Protein AF-A0A3Q4EBR8-F1 (afdb_monomer_lite)

Organism: Mus musculus (NCBI:txid10090)

Sequence (120 aa):
MHEASKKLSECLQEVYEPEWPGRDEANKIAENNDLLWMDYHQKLVDQALLTMDTYLGQFPDIKSRIAKRGRKLVDYDSARHHYESLQTAKKKDEAKIAKAEEELIKAQKVFEEMNVDLQE

Secondary structure (DSSP, 8-state):
-HHHHHHHHHHHHHHS-TTSTTHHHHHHHHHHHHHHHHHHHHHIIIIIIHHHHHHHTTHHHHHHHHHHHHHHHHHHHHHHHHHHHHHT-SS--HHHHHHHHHHHHHHHHHHHHHHHTTT-

InterPro domains:
  IPR003005 Amphiphysin [PTHR46514] (1-120)
  IPR004148 BAR domain [PF03114] (5-120)
  IPR004148 BAR domain [PS51021] (1-120)
  IPR027267 AH/BAR domain superfamily [G3DSA:1.20.1270.60] (1-120)
  IPR027267 AH/BAR domain superfamily [SSF103657] (1-119)

pLDDT: mean 96.99, std 2.82, range [72.5, 98.69]

Foldseek 3Di:
DLVVLLVVLVVVLVPDDPPDPCSVVSVVVSVVSNVVVV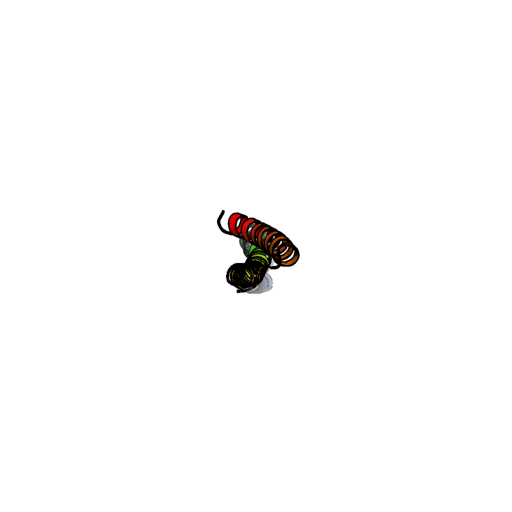VVVVCCCPPPVVVVVVVVVVVVVLVVLVVVLVVLVVQLVVLVVVLVVQVPDPDHDPVVNVVSVVSNVVSVVVNVVSVVVSVD

Radius of gyration: 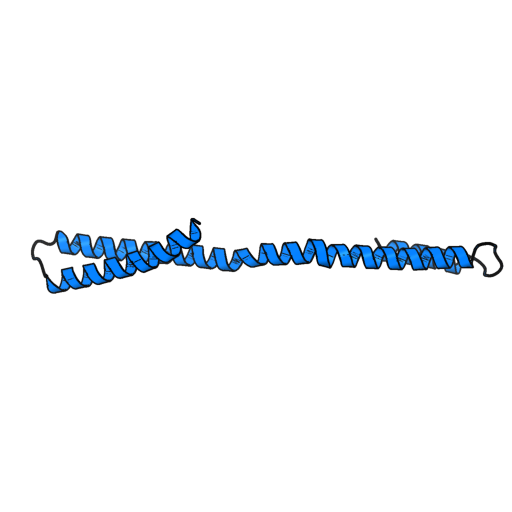34.11 Å; chains: 1; bounding box: 73×19×85 Å

Structure (mmCIF, N/CA/C/O backbone):
data_AF-A0A3Q4EBR8-F1
#
_entry.id   AF-A0A3Q4EBR8-F1
#
loop_
_atom_site.group_PDB
_atom_site.id
_atom_site.type_symbol
_atom_site.label_atom_id
_atom_site.label_alt_id
_atom_site.label_comp_id
_atom_site.label_asym_id
_atom_site.label_entity_id
_atom_site.label_seq_id
_atom_site.pdbx_PDB_ins_code
_atom_site.Cartn_x
_atom_site.Cartn_y
_atom_site.Cartn_z
_atom_site.occupancy
_atom_site.B_iso_or_equiv
_atom_site.auth_seq_id
_atom_site.auth_comp_id
_atom_site.auth_asym_id
_atom_site.auth_atom_id
_atom_site.pdbx_PDB_model_num
ATOM 1 N N . MET A 1 1 ? 8.997 2.025 -25.915 1.00 86.00 1 MET A N 1
ATOM 2 C CA . MET A 1 1 ? 9.929 3.007 -26.511 1.00 86.00 1 MET A CA 1
ATOM 3 C C . MET A 1 1 ? 11.322 2.420 -26.670 1.00 86.00 1 MET A C 1
ATOM 5 O O . MET A 1 1 ? 11.796 2.427 -27.794 1.00 86.00 1 MET A O 1
ATOM 9 N N . HIS A 1 2 ? 11.920 1.842 -25.618 1.00 96.06 2 HIS A N 1
ATOM 10 C CA . HIS A 1 2 ? 13.208 1.130 -25.696 1.00 96.06 2 HIS A CA 1
ATOM 11 C C . HIS A 1 2 ? 13.284 0.124 -26.857 1.00 96.06 2 HIS A C 1
ATOM 13 O O . HIS A 1 2 ? 14.065 0.330 -27.774 1.00 96.06 2 HIS A O 1
ATOM 19 N N . GLU A 1 3 ? 12.383 -0.860 -26.905 1.00 96.69 3 GLU A N 1
ATOM 20 C CA . GLU A 1 3 ? 12.322 -1.858 -27.992 1.00 96.69 3 GLU A CA 1
ATOM 21 C C . GLU A 1 3 ? 12.204 -1.261 -29.404 1.00 96.69 3 GLU A C 1
ATOM 23 O O . GLU A 1 3 ? 12.791 -1.762 -30.356 1.00 96.69 3 GLU A O 1
ATOM 28 N N . ALA A 1 4 ? 11.451 -0.170 -29.560 1.00 97.62 4 ALA A N 1
ATOM 29 C CA . ALA A 1 4 ? 11.311 0.494 -30.855 1.00 97.62 4 ALA A CA 1
ATOM 30 C C . ALA A 1 4 ? 12.605 1.228 -31.256 1.00 97.62 4 ALA A C 1
ATOM 32 O O . ALA A 1 4 ? 13.013 1.161 -32.412 1.00 97.62 4 ALA A O 1
ATOM 33 N N . SER A 1 5 ? 13.261 1.886 -30.292 1.00 96.81 5 SER A N 1
ATOM 34 C CA . SER A 1 5 ? 14.570 2.536 -30.457 1.00 96.81 5 SER A CA 1
ATOM 35 C C . SER A 1 5 ? 15.649 1.519 -30.824 1.00 96.81 5 SER A C 1
ATOM 37 O O . SER A 1 5 ? 16.443 1.753 -31.731 1.00 96.81 5 SER A O 1
ATOM 39 N N . LYS A 1 6 ? 15.636 0.359 -30.159 1.00 97.12 6 LYS A N 1
ATOM 40 C CA . LYS A 1 6 ? 16.566 -0.738 -30.411 1.00 97.12 6 LYS A CA 1
ATOM 41 C C . LYS A 1 6 ? 16.422 -1.287 -31.827 1.00 97.12 6 LYS A C 1
ATOM 43 O O . LYS A 1 6 ? 17.395 -1.276 -32.569 1.00 97.12 6 LYS A O 1
ATOM 48 N N . LYS A 1 7 ? 15.200 -1.641 -32.238 1.00 97.88 7 LYS A N 1
ATOM 49 C CA . LYS A 1 7 ? 14.924 -2.144 -33.596 1.00 97.88 7 LYS A CA 1
ATOM 50 C C . LYS A 1 7 ? 15.324 -1.161 -34.693 1.00 97.88 7 LYS A C 1
ATOM 52 O O . LYS A 1 7 ? 15.809 -1.568 -35.739 1.00 97.88 7 LYS A O 1
ATOM 57 N N . LEU A 1 8 ? 15.139 0.138 -34.461 1.00 97.38 8 LEU A N 1
ATOM 58 C CA . LEU A 1 8 ? 15.579 1.158 -35.412 1.00 97.38 8 LEU A CA 1
ATOM 59 C C . LEU A 1 8 ? 17.111 1.200 -35.537 1.00 97.38 8 LEU A C 1
ATOM 61 O O . LEU A 1 8 ? 17.629 1.282 -36.650 1.00 97.38 8 LEU A O 1
ATOM 65 N N . SER A 1 9 ? 17.827 1.129 -34.412 1.00 96.62 9 SER A N 1
ATOM 66 C CA . SER A 1 9 ? 19.292 1.052 -34.402 1.00 96.62 9 SER A CA 1
ATOM 67 C C . SER A 1 9 ? 19.803 -0.227 -35.067 1.00 96.62 9 SER A C 1
ATOM 69 O O . SER A 1 9 ? 20.777 -0.160 -35.809 1.00 96.62 9 SER A O 1
ATOM 71 N N . GLU A 1 10 ? 19.127 -1.362 -34.869 1.00 96.81 10 GLU A N 1
ATOM 72 C CA . GLU A 1 10 ? 19.439 -2.635 -35.537 1.00 96.81 10 GLU A CA 1
ATOM 73 C C . GLU A 1 10 ? 19.326 -2.494 -37.064 1.00 96.81 10 GLU A C 1
ATOM 75 O O . GLU A 1 10 ? 20.277 -2.811 -37.774 1.00 96.81 10 GLU A O 1
ATOM 80 N N . CYS A 1 11 ? 18.240 -1.900 -37.579 1.00 97.69 11 CYS A N 1
ATOM 81 C CA . CYS A 1 11 ? 18.109 -1.631 -39.017 1.00 97.69 11 CYS A CA 1
ATOM 82 C C . CYS A 1 11 ? 19.240 -0.742 -39.558 1.00 97.69 11 CYS A C 1
ATOM 84 O O . CYS A 1 11 ? 19.719 -0.964 -40.667 1.00 97.69 11 CYS A O 1
ATOM 86 N N . LEU A 1 12 ? 19.680 0.267 -38.795 1.00 96.81 12 LEU A N 1
ATOM 87 C CA . LEU A 1 12 ? 20.822 1.096 -39.190 1.00 96.81 12 LEU A CA 1
ATOM 88 C C . LEU A 1 12 ? 22.112 0.267 -39.230 1.00 96.81 12 LEU A C 1
ATOM 90 O O . LEU A 1 12 ? 22.873 0.387 -40.181 1.00 96.81 12 LEU A O 1
ATOM 94 N N . GLN A 1 13 ? 22.358 -0.576 -38.228 1.00 96.06 13 GLN A N 1
ATOM 95 C CA . GLN A 1 13 ? 23.546 -1.431 -38.165 1.00 96.06 13 GLN A CA 1
ATOM 96 C C . GLN A 1 13 ? 23.604 -2.462 -39.300 1.00 96.06 13 GLN A C 1
ATOM 98 O O . GLN A 1 13 ? 24.704 -2.818 -39.720 1.00 96.06 13 GLN A O 1
ATOM 103 N N . GLU A 1 14 ? 22.452 -2.930 -39.785 1.00 97.06 14 GLU A N 1
ATOM 104 C CA . GLU A 1 14 ? 22.349 -3.858 -40.919 1.00 97.06 14 GLU A CA 1
ATOM 105 C C . GLU A 1 14 ? 22.750 -3.216 -42.252 1.00 97.06 14 GLU A C 1
ATOM 107 O O . GLU A 1 14 ? 23.359 -3.882 -43.083 1.00 97.06 14 GLU A O 1
ATOM 112 N N . VAL A 1 15 ? 22.420 -1.936 -42.461 1.00 97.25 15 VAL A N 1
ATOM 113 C CA . VAL A 1 15 ? 22.687 -1.229 -43.730 1.00 97.25 15 VAL A CA 1
ATOM 114 C C . VAL A 1 15 ? 23.979 -0.409 -43.720 1.00 97.25 15 VAL A C 1
ATOM 116 O O . VAL A 1 15 ? 24.389 0.100 -44.760 1.00 97.25 15 VAL A O 1
ATOM 119 N N . TYR A 1 16 ? 24.600 -0.228 -42.552 1.00 96.44 16 TYR A N 1
ATOM 120 C CA . TYR A 1 16 ? 25.861 0.496 -42.410 1.00 96.44 16 TYR A CA 1
ATOM 121 C C . TYR A 1 16 ? 27.022 -0.463 -42.679 1.00 96.44 16 TYR A C 1
ATOM 123 O O . TYR A 1 16 ? 27.340 -1.315 -41.845 1.00 96.44 16 TYR A O 1
ATOM 131 N N . GLU A 1 17 ? 27.661 -0.315 -43.837 1.00 96.31 17 GLU A N 1
ATOM 132 C CA . GLU A 1 17 ? 28.729 -1.225 -44.254 1.00 96.31 17 GLU A CA 1
ATOM 133 C C . GLU A 1 17 ? 29.964 -1.135 -43.333 1.00 96.31 17 GLU A C 1
ATOM 135 O O . GLU A 1 17 ? 30.277 -0.052 -42.819 1.00 96.31 17 GLU A O 1
ATOM 140 N N . PRO A 1 18 ? 30.694 -2.242 -43.101 1.00 95.25 18 PRO A N 1
ATOM 141 C CA . PRO A 1 18 ? 31.834 -2.274 -42.182 1.00 95.25 18 PRO A CA 1
ATOM 142 C C . PRO A 1 18 ? 32.960 -1.286 -42.510 1.00 95.25 18 PRO A C 1
ATOM 144 O O . PRO A 1 18 ? 33.617 -0.776 -41.607 1.00 95.25 18 PRO A O 1
ATOM 147 N N . GLU A 1 19 ? 33.197 -1.018 -43.792 1.00 95.69 19 GLU A N 1
ATOM 148 C CA . GLU A 1 19 ? 34.250 -0.122 -44.268 1.00 95.69 19 GLU A CA 1
ATOM 149 C C . GLU A 1 19 ? 33.866 1.360 -44.226 1.00 95.69 19 GLU A C 1
ATOM 151 O O . GLU A 1 19 ? 34.720 2.229 -44.434 1.00 95.69 19 GLU A O 1
ATOM 156 N N . TRP A 1 20 ? 32.591 1.673 -43.980 1.00 97.88 20 TRP A N 1
ATOM 157 C CA . TRP A 1 20 ? 32.143 3.056 -43.950 1.00 97.88 20 TRP A CA 1
ATOM 158 C C . TRP A 1 20 ? 32.655 3.770 -42.686 1.00 97.88 20 TRP A C 1
ATOM 160 O O . TRP A 1 20 ? 32.560 3.233 -41.574 1.00 97.88 20 TRP A O 1
ATOM 170 N N . PRO A 1 21 ? 33.175 5.007 -42.815 1.00 97.56 21 PRO A N 1
ATOM 171 C CA . PRO A 1 21 ? 33.679 5.762 -41.673 1.00 97.56 21 PRO A CA 1
ATOM 172 C C . PRO A 1 21 ? 32.602 5.960 -40.604 1.00 97.56 21 PRO A C 1
ATOM 174 O O . PRO A 1 21 ? 31.548 6.504 -40.901 1.00 97.56 21 PRO A O 1
ATOM 177 N N . GLY A 1 22 ? 32.882 5.576 -39.356 1.00 96.19 22 GLY A N 1
ATOM 178 C CA . GLY A 1 22 ? 31.958 5.763 -38.228 1.00 96.19 22 GLY A CA 1
ATOM 179 C C . GLY A 1 22 ? 31.111 4.538 -37.863 1.00 96.19 22 GLY A C 1
ATOM 180 O O . GLY A 1 22 ? 30.351 4.614 -36.898 1.00 96.19 22 GLY A O 1
ATOM 181 N N . ARG A 1 23 ? 31.271 3.395 -38.550 1.00 95.69 23 ARG A N 1
ATOM 182 C CA . ARG A 1 23 ? 30.579 2.130 -38.228 1.00 95.69 23 ARG A CA 1
ATOM 183 C C . ARG A 1 23 ? 30.693 1.730 -36.751 1.00 95.69 23 ARG A C 1
ATOM 185 O O . ARG A 1 23 ? 29.683 1.405 -36.120 1.00 95.69 23 ARG A O 1
ATOM 192 N N . ASP A 1 24 ? 31.909 1.758 -36.210 1.00 95.94 24 ASP A N 1
ATOM 193 C CA . ASP A 1 24 ? 32.193 1.363 -34.824 1.00 95.94 24 ASP A CA 1
ATOM 194 C C . ASP A 1 24 ? 31.632 2.365 -33.810 1.00 95.94 24 ASP A C 1
ATOM 196 O O . ASP A 1 24 ? 31.122 1.983 -32.756 1.00 95.94 24 ASP A O 1
ATOM 200 N N . GLU A 1 25 ? 31.676 3.658 -34.138 1.00 97.44 25 GLU A N 1
ATOM 201 C CA . GLU A 1 25 ? 31.097 4.706 -33.299 1.00 97.44 25 GLU A CA 1
ATOM 202 C C . GLU A 1 25 ? 29.570 4.575 -33.241 1.00 97.44 25 GLU A C 1
ATOM 204 O O . GLU A 1 25 ? 28.991 4.630 -32.156 1.00 97.44 25 GLU A O 1
ATOM 209 N N . ALA A 1 26 ? 28.921 4.301 -34.378 1.00 96.00 26 ALA A N 1
ATOM 210 C CA . ALA A 1 26 ? 27.486 4.045 -34.442 1.00 96.00 26 ALA A CA 1
ATOM 211 C C . ALA A 1 26 ? 27.075 2.819 -33.605 1.00 96.00 26 ALA A C 1
ATOM 213 O O . ALA A 1 26 ? 26.077 2.879 -32.886 1.00 96.00 26 ALA A O 1
ATOM 214 N N . ASN A 1 27 ? 27.866 1.737 -33.622 1.00 95.75 27 ASN A N 1
ATOM 215 C CA . ASN A 1 27 ? 27.643 0.578 -32.747 1.00 95.75 27 ASN A CA 1
ATOM 216 C C . ASN A 1 27 ? 27.723 0.947 -31.272 1.00 95.75 27 ASN A C 1
ATOM 218 O O . ASN A 1 27 ? 26.818 0.629 -30.503 1.00 95.75 27 ASN A O 1
ATOM 222 N N . LYS A 1 28 ? 28.773 1.675 -30.891 1.00 97.81 28 LYS A N 1
ATOM 223 C CA . LYS A 1 28 ? 28.958 2.122 -29.513 1.00 97.81 28 LYS A CA 1
ATOM 224 C C . LYS A 1 28 ? 27.809 3.018 -29.045 1.00 97.81 28 LYS A C 1
ATOM 226 O O . LYS A 1 28 ? 27.391 2.933 -27.892 1.00 97.81 28 LYS A O 1
ATOM 231 N N . ILE A 1 29 ? 27.283 3.877 -29.920 1.00 97.75 29 ILE A N 1
ATOM 232 C CA . ILE A 1 29 ? 26.105 4.704 -29.626 1.00 97.75 29 ILE A CA 1
ATOM 233 C C . ILE A 1 29 ? 24.868 3.825 -29.406 1.00 97.75 29 ILE A C 1
ATOM 235 O O . ILE A 1 29 ? 24.144 4.054 -28.438 1.00 97.75 29 ILE A O 1
ATOM 239 N N . ALA A 1 30 ? 24.634 2.823 -30.258 1.00 97.12 30 ALA A N 1
ATOM 240 C CA . ALA A 1 30 ? 23.499 1.911 -30.124 1.00 97.12 30 ALA A CA 1
ATOM 241 C C . ALA A 1 30 ? 23.556 1.099 -28.817 1.00 97.12 30 ALA A C 1
ATOM 243 O O . ALA A 1 30 ? 22.563 1.040 -28.093 1.00 97.12 30 ALA A O 1
ATOM 244 N N . GLU A 1 31 ? 24.724 0.554 -28.464 1.00 97.44 31 GLU A N 1
ATOM 245 C CA . GLU A 1 31 ? 24.943 -0.162 -27.197 1.00 97.44 31 GLU A CA 1
ATOM 246 C C . GLU A 1 31 ? 24.724 0.748 -25.982 1.00 97.44 31 GLU A C 1
ATOM 248 O O . GLU A 1 31 ? 24.008 0.392 -25.046 1.00 97.44 31 GLU A O 1
ATOM 253 N N . ASN A 1 32 ? 25.275 1.965 -26.006 1.00 98.12 32 ASN A N 1
ATOM 254 C CA . ASN A 1 32 ? 25.061 2.934 -24.931 1.00 98.12 32 ASN A CA 1
ATOM 255 C C . ASN A 1 32 ? 23.587 3.343 -24.811 1.00 98.12 32 ASN A C 1
ATOM 257 O O . ASN A 1 32 ? 23.099 3.546 -23.701 1.00 98.12 32 ASN A O 1
ATOM 261 N N . ASN A 1 33 ? 22.870 3.473 -25.931 1.00 97.50 33 ASN A N 1
ATOM 262 C CA . ASN A 1 33 ? 21.441 3.766 -25.918 1.00 97.50 33 ASN A CA 1
ATOM 263 C C . ASN A 1 33 ? 20.647 2.644 -25.235 1.00 97.50 33 ASN A C 1
ATOM 265 O O . ASN A 1 33 ? 19.784 2.944 -24.411 1.00 97.50 33 ASN A O 1
ATOM 269 N N . ASP A 1 34 ? 20.970 1.381 -25.529 1.00 97.62 34 ASP A N 1
ATOM 270 C CA . ASP A 1 34 ? 20.368 0.204 -24.891 1.00 97.62 34 ASP A CA 1
ATOM 271 C C . ASP A 1 34 ? 20.600 0.227 -23.371 1.00 97.62 34 ASP A C 1
ATOM 273 O O . ASP A 1 34 ? 19.646 0.163 -22.593 1.00 97.62 34 ASP A O 1
ATOM 277 N N . LEU A 1 35 ? 21.848 0.454 -22.942 1.00 98.25 35 LEU A N 1
ATOM 278 C CA . LEU A 1 35 ? 22.214 0.544 -21.525 1.00 98.25 35 LEU A CA 1
ATOM 279 C C . LEU A 1 35 ? 21.495 1.687 -20.796 1.00 98.25 35 LEU A C 1
ATOM 281 O O . LEU A 1 35 ? 21.007 1.494 -19.683 1.00 98.25 35 LEU A O 1
ATOM 285 N N . LEU A 1 36 ? 21.399 2.869 -21.414 1.00 98.38 36 LEU A N 1
ATOM 286 C CA . LEU A 1 36 ? 20.697 4.016 -20.830 1.00 98.38 36 LEU A CA 1
ATOM 287 C C . LEU A 1 36 ? 19.198 3.750 -20.673 1.00 98.38 36 LEU A C 1
ATOM 289 O O . LEU A 1 36 ? 18.613 4.134 -19.661 1.00 98.38 36 LEU A O 1
ATOM 293 N N . TRP A 1 37 ? 18.569 3.082 -21.643 1.00 98.44 37 TRP A N 1
ATOM 294 C CA . TRP A 1 37 ? 17.163 2.692 -21.536 1.00 98.44 37 TRP A CA 1
ATOM 295 C C . TRP A 1 37 ? 16.930 1.674 -20.421 1.00 98.44 37 TRP A C 1
ATOM 297 O O . TRP A 1 37 ? 15.971 1.824 -19.660 1.00 98.44 37 TRP A O 1
ATOM 307 N N . MET A 1 38 ? 17.803 0.670 -20.308 1.00 97.81 38 MET A N 1
ATOM 308 C CA . MET A 1 38 ? 17.723 -0.341 -19.254 1.00 97.81 38 MET A CA 1
ATOM 309 C C . MET A 1 38 ? 17.895 0.282 -17.865 1.00 97.81 38 MET A C 1
ATOM 311 O O . MET A 1 38 ? 17.067 0.043 -16.988 1.00 97.81 38 MET A O 1
ATOM 315 N N . ASP A 1 39 ? 18.912 1.128 -17.676 1.00 98.38 39 ASP A N 1
ATOM 316 C CA . ASP A 1 39 ? 19.150 1.838 -16.412 1.00 98.38 39 ASP A CA 1
ATOM 317 C C . ASP A 1 39 ? 17.981 2.764 -16.053 1.00 98.38 39 ASP A C 1
ATOM 319 O O . ASP A 1 39 ? 17.510 2.765 -14.916 1.00 98.38 39 ASP A O 1
ATOM 323 N N . TYR A 1 40 ? 17.457 3.511 -17.027 1.00 98.12 40 TYR A N 1
ATOM 324 C CA . TYR A 1 40 ? 16.302 4.377 -16.809 1.00 98.12 40 TYR A CA 1
ATOM 325 C C . TYR A 1 40 ? 15.062 3.586 -16.377 1.00 98.12 40 TYR A C 1
ATOM 327 O O . TYR A 1 40 ? 14.395 3.963 -15.411 1.00 98.12 40 TYR A O 1
ATOM 335 N N . HIS A 1 41 ? 14.762 2.479 -17.063 1.00 97.94 41 HIS A N 1
ATOM 336 C CA . HIS A 1 41 ? 13.646 1.613 -16.697 1.00 97.94 41 HIS A CA 1
ATOM 337 C C . HIS A 1 41 ? 13.824 1.041 -15.289 1.00 97.94 41 HIS A C 1
ATOM 339 O O . HIS A 1 41 ? 12.907 1.140 -14.474 1.00 97.94 41 HIS A O 1
ATOM 345 N N . GLN A 1 42 ? 15.010 0.514 -14.984 1.00 98.31 42 GLN A N 1
ATOM 346 C CA . GLN A 1 42 ? 15.307 -0.060 -13.677 1.00 98.31 42 GLN A CA 1
ATOM 347 C C . GLN A 1 42 ? 15.163 0.982 -12.563 1.00 98.31 42 GLN A C 1
ATOM 349 O O . GLN A 1 42 ? 14.506 0.725 -11.560 1.00 98.31 42 GLN A O 1
ATOM 354 N N . LYS A 1 43 ? 15.677 2.202 -12.763 1.00 98.50 43 LYS A N 1
ATOM 35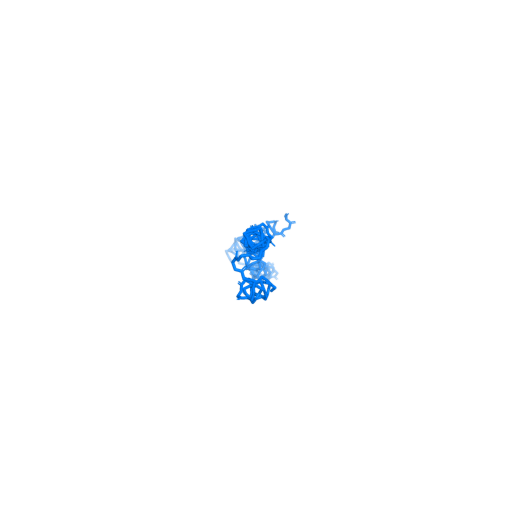5 C CA . LYS A 1 43 ? 15.517 3.300 -11.800 1.00 98.50 43 LYS A CA 1
ATOM 356 C C . LYS A 1 43 ? 14.059 3.689 -11.589 1.00 98.50 43 LYS A C 1
ATOM 358 O O . LYS A 1 43 ? 13.670 3.941 -10.453 1.00 98.50 43 LYS A O 1
ATOM 363 N N . LEU A 1 44 ? 13.244 3.733 -12.645 1.00 98.44 44 LEU A N 1
ATOM 364 C CA . LEU A 1 44 ? 11.809 3.989 -12.497 1.00 98.44 44 LEU A CA 1
ATOM 365 C C . LEU A 1 44 ? 11.120 2.897 -11.676 1.00 98.44 44 LEU A C 1
ATOM 367 O O . LEU A 1 44 ? 10.302 3.214 -10.812 1.00 98.44 44 LEU A O 1
ATOM 371 N N . VAL A 1 45 ? 11.455 1.630 -11.924 1.00 98.31 45 VAL A N 1
ATOM 372 C CA . VAL A 1 45 ? 10.915 0.506 -11.155 1.00 98.31 45 VAL A CA 1
ATOM 373 C C . VAL A 1 45 ? 11.336 0.622 -9.690 1.00 98.31 45 VAL A C 1
ATOM 375 O O . VAL A 1 45 ? 10.482 0.702 -8.810 1.00 98.31 45 VAL A O 1
ATOM 378 N N . ASP A 1 46 ? 12.634 0.723 -9.422 1.00 98.12 46 ASP A N 1
ATOM 379 C CA . ASP A 1 46 ? 13.152 0.650 -8.057 1.00 98.12 46 ASP A CA 1
ATOM 380 C C . ASP A 1 46 ? 12.812 1.883 -7.218 1.00 98.12 46 ASP A C 1
ATOM 382 O O . ASP A 1 46 ? 12.513 1.768 -6.032 1.00 98.12 46 ASP A O 1
ATOM 386 N N . GLN A 1 47 ? 12.868 3.076 -7.814 1.00 97.00 47 GLN A N 1
ATOM 387 C CA . GLN A 1 47 ? 12.774 4.327 -7.059 1.00 97.00 47 GLN A CA 1
ATOM 388 C C . GLN A 1 47 ? 11.359 4.898 -7.029 1.00 97.00 47 GLN A C 1
ATOM 390 O O . GLN A 1 47 ? 10.972 5.497 -6.025 1.00 97.00 47 GLN A O 1
ATOM 395 N N . ALA A 1 48 ? 10.576 4.724 -8.099 1.00 97.44 48 ALA A N 1
ATOM 396 C CA . ALA A 1 48 ? 9.212 5.241 -8.159 1.00 97.44 48 ALA A CA 1
ATOM 397 C C . ALA A 1 48 ? 8.180 4.142 -7.892 1.00 97.44 48 ALA A C 1
ATOM 399 O O . ALA A 1 48 ? 7.370 4.284 -6.974 1.00 97.44 48 ALA A O 1
ATOM 400 N N . LEU A 1 49 ? 8.218 3.045 -8.657 1.00 98.19 49 LEU A N 1
ATOM 401 C CA . LEU A 1 49 ? 7.176 2.020 -8.591 1.00 98.19 49 LEU A CA 1
ATOM 402 C C . LEU A 1 49 ? 7.183 1.283 -7.246 1.00 98.19 49 LEU A C 1
ATOM 404 O O . LEU A 1 49 ? 6.161 1.278 -6.568 1.00 98.19 49 LEU A O 1
ATOM 408 N N . LEU A 1 50 ? 8.329 0.751 -6.806 1.00 98.25 50 LEU A N 1
ATOM 409 C CA . LEU A 1 50 ? 8.417 0.023 -5.530 1.00 98.25 50 LEU A CA 1
ATOM 410 C C . LEU A 1 50 ? 8.088 0.906 -4.317 1.00 98.25 50 LEU A C 1
ATOM 412 O O . LEU A 1 50 ? 7.457 0.452 -3.358 1.00 98.25 50 LEU A O 1
ATOM 416 N N . THR A 1 51 ? 8.475 2.182 -4.361 1.00 97.94 51 THR A N 1
ATOM 417 C CA . THR A 1 51 ? 8.112 3.163 -3.329 1.00 97.94 51 THR A CA 1
ATOM 418 C C . THR A 1 51 ? 6.595 3.352 -3.269 1.00 97.94 51 THR A C 1
ATOM 420 O O . THR A 1 51 ? 6.007 3.353 -2.185 1.00 97.94 51 THR A O 1
ATOM 423 N N . MET A 1 52 ? 5.943 3.472 -4.429 1.00 98.44 52 MET A N 1
ATOM 424 C CA . MET A 1 52 ? 4.492 3.619 -4.517 1.00 98.44 52 MET A CA 1
ATOM 425 C C . MET A 1 52 ? 3.758 2.345 -4.085 1.00 98.44 52 MET A C 1
ATOM 427 O O . MET A 1 52 ? 2.786 2.444 -3.338 1.00 98.44 52 MET A O 1
ATOM 431 N N . ASP A 1 53 ? 4.250 1.165 -4.463 1.00 98.31 53 ASP A N 1
ATOM 432 C CA . ASP A 1 53 ? 3.705 -0.123 -4.020 1.00 98.31 53 ASP A CA 1
ATOM 433 C C . ASP 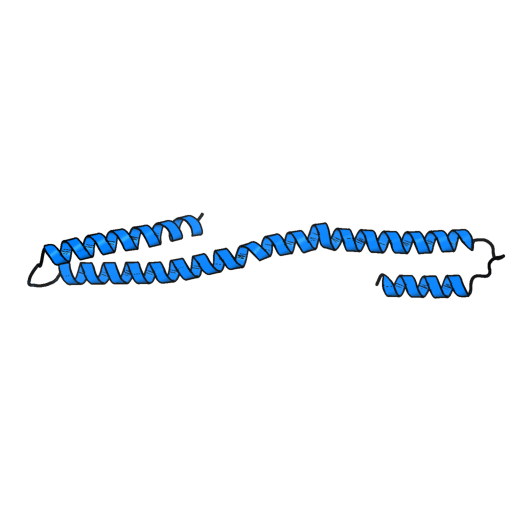A 1 53 ? 3.791 -0.273 -2.499 1.00 98.31 53 ASP A C 1
ATOM 435 O O . ASP A 1 53 ? 2.828 -0.691 -1.855 1.00 98.31 53 ASP A O 1
ATOM 439 N N . THR A 1 54 ? 4.911 0.139 -1.902 1.00 98.19 54 THR A N 1
ATOM 440 C CA . THR A 1 54 ? 5.091 0.123 -0.445 1.00 98.19 54 THR A CA 1
ATOM 441 C C . THR A 1 54 ? 4.091 1.047 0.250 1.00 98.19 54 THR A C 1
ATOM 443 O O . THR A 1 54 ? 3.468 0.650 1.234 1.00 98.19 54 THR A O 1
ATOM 446 N N . TYR A 1 55 ? 3.895 2.264 -0.268 1.00 98.19 55 TYR A N 1
ATOM 447 C CA . TYR A 1 55 ? 2.905 3.206 0.259 1.00 98.19 55 TYR A CA 1
ATOM 448 C C . TYR A 1 55 ? 1.476 2.659 0.137 1.00 98.19 55 TYR A C 1
ATOM 450 O O . TYR A 1 55 ? 0.733 2.622 1.118 1.00 98.19 55 TYR A O 1
ATOM 458 N N . LEU A 1 56 ? 1.096 2.167 -1.045 1.00 98.38 56 LEU A N 1
ATOM 459 C CA . LEU A 1 56 ? -0.229 1.590 -1.289 1.00 98.38 56 LEU A CA 1
ATOM 460 C C . LEU A 1 56 ? -0.470 0.323 -0.453 1.00 98.38 56 LEU A C 1
ATOM 462 O O . LEU A 1 56 ? -1.597 0.076 -0.018 1.00 98.38 56 LEU A O 1
ATOM 466 N N . GLY A 1 57 ? 0.585 -0.438 -0.158 1.00 98.06 57 GLY A N 1
ATOM 467 C CA . GLY A 1 57 ? 0.552 -1.627 0.692 1.00 98.06 57 GLY A CA 1
ATOM 468 C C . GLY A 1 57 ? 0.133 -1.367 2.143 1.00 98.06 57 GLY A C 1
ATOM 469 O O . GLY A 1 57 ? -0.282 -2.302 2.824 1.00 98.06 57 GLY A O 1
ATOM 470 N N . GLN A 1 58 ? 0.163 -0.117 2.618 1.00 97.31 58 GLN A N 1
ATOM 471 C CA . GLN A 1 58 ? -0.282 0.247 3.972 1.00 97.31 58 GLN A CA 1
ATOM 472 C C . GLN A 1 58 ? -1.815 0.296 4.098 1.00 97.31 58 GLN A C 1
ATOM 474 O O . GLN A 1 58 ? -2.379 0.060 5.169 1.00 97.31 58 GLN A O 1
ATOM 479 N N . PHE A 1 59 ? -2.523 0.572 3.001 1.00 98.00 59 PHE A N 1
ATOM 480 C CA . PHE A 1 59 ? -3.964 0.833 3.023 1.00 98.00 59 PHE A CA 1
ATOM 481 C C . PHE A 1 59 ? -4.840 -0.383 3.366 1.00 98.00 59 PHE A C 1
ATOM 483 O O . PHE A 1 59 ? -5.838 -0.192 4.067 1.00 98.00 59 PHE A O 1
ATOM 490 N N . PRO A 1 60 ? -4.549 -1.619 2.909 1.00 98.50 60 PRO A N 1
ATOM 491 C CA . PRO A 1 60 ? -5.380 -2.778 3.229 1.00 98.50 60 PRO A CA 1
ATOM 492 C C . PRO A 1 60 ? -5.514 -3.047 4.732 1.00 98.50 60 PRO A C 1
ATOM 494 O O . PRO A 1 60 ? -6.623 -3.319 5.199 1.00 98.50 60 PRO A O 1
ATOM 497 N N . ASP A 1 61 ? -4.422 -2.927 5.494 1.00 96.62 61 ASP A N 1
ATOM 498 C CA . ASP A 1 61 ? -4.453 -3.115 6.947 1.00 96.62 61 ASP A CA 1
ATOM 499 C C . ASP A 1 61 ? -5.261 -2.008 7.634 1.00 96.62 61 ASP A C 1
ATOM 501 O O . ASP A 1 61 ? -6.205 -2.298 8.372 1.00 96.62 61 ASP A O 1
ATOM 505 N N . ILE A 1 62 ? -4.997 -0.741 7.294 1.00 97.56 62 ILE A N 1
ATOM 506 C CA . ILE A 1 62 ? -5.748 0.408 7.824 1.00 97.56 62 ILE A CA 1
ATOM 507 C C . ILE A 1 62 ? -7.246 0.253 7.530 1.00 97.56 62 ILE A C 1
ATOM 509 O O . ILE A 1 62 ? -8.084 0.406 8.420 1.00 97.56 62 ILE A O 1
ATOM 513 N N . LYS A 1 63 ? -7.612 -0.141 6.305 1.00 98.31 63 LYS A N 1
ATOM 514 C CA . LYS A 1 63 ? -9.007 -0.401 5.921 1.00 98.31 63 LYS A CA 1
ATOM 515 C C . LYS A 1 63 ? -9.633 -1.523 6.758 1.00 98.31 63 LYS A C 1
ATOM 517 O O . LYS A 1 63 ? -10.787 -1.404 7.176 1.00 98.31 63 LYS A O 1
ATOM 522 N N . SER A 1 64 ? -8.887 -2.595 7.030 1.00 98.19 64 SER A N 1
ATOM 523 C CA . SER A 1 64 ? -9.327 -3.693 7.900 1.00 98.19 64 SER A CA 1
ATOM 524 C C . SER A 1 64 ? -9.544 -3.224 9.344 1.00 98.19 64 SER A C 1
ATOM 526 O O . SER A 1 64 ? -10.576 -3.537 9.950 1.00 98.19 64 SER A O 1
ATOM 528 N N . ARG A 1 65 ? -8.626 -2.407 9.877 1.00 97.88 65 ARG A N 1
ATOM 529 C CA . ARG A 1 65 ? -8.723 -1.799 11.212 1.00 97.88 65 ARG A CA 1
ATOM 530 C C . ARG A 1 65 ? -9.926 -0.863 11.322 1.00 97.88 65 ARG A C 1
ATOM 532 O O . ARG A 1 65 ? -10.690 -1.003 12.273 1.00 97.88 65 ARG A O 1
ATOM 539 N N . ILE A 1 66 ? -10.183 -0.012 10.325 1.00 98.44 66 ILE A N 1
ATOM 540 C CA . ILE A 1 66 ? -11.381 0.847 10.264 1.00 98.44 66 ILE A CA 1
ATOM 541 C C . ILE A 1 66 ? -12.660 0.002 10.289 1.00 98.44 66 ILE A C 1
ATOM 543 O O . ILE A 1 66 ? -13.571 0.266 11.078 1.00 98.44 66 ILE A O 1
ATOM 547 N N . ALA A 1 67 ? -12.730 -1.058 9.477 1.00 98.44 67 ALA A N 1
ATOM 548 C CA . ALA A 1 67 ? -13.886 -1.952 9.466 1.00 98.44 67 ALA A CA 1
ATOM 549 C C . ALA A 1 67 ? -14.080 -2.661 10.819 1.00 98.44 67 ALA A C 1
ATOM 551 O O . ALA A 1 67 ? -15.210 -2.850 11.275 1.00 98.44 67 ALA A O 1
ATOM 552 N N . LYS A 1 68 ? -12.983 -3.048 11.482 1.00 98.50 68 LYS A N 1
ATOM 553 C CA . LYS A 1 68 ? -13.009 -3.651 12.820 1.00 98.50 68 LYS A CA 1
ATOM 554 C C . LYS A 1 68 ? -13.477 -2.649 13.877 1.00 98.50 68 LYS A C 1
ATOM 556 O O . LYS A 1 68 ? -14.368 -3.004 14.645 1.00 98.50 68 LYS A O 1
ATOM 561 N N . ARG A 1 69 ? -12.970 -1.411 13.862 1.00 98.56 69 ARG A N 1
ATOM 562 C CA . ARG A 1 69 ? -13.431 -0.307 14.720 1.00 98.56 69 ARG A CA 1
ATOM 563 C C . ARG A 1 69 ? -14.934 -0.086 14.565 1.00 98.56 69 ARG A C 1
ATOM 565 O O . ARG A 1 69 ? -15.633 -0.004 15.566 1.00 98.56 69 ARG A O 1
ATOM 572 N N . GLY A 1 70 ? -15.445 -0.077 13.331 1.00 98.38 70 GLY A N 1
ATOM 573 C CA . GLY A 1 70 ? -16.882 0.039 13.062 1.00 98.38 70 GLY A CA 1
ATOM 574 C C . GLY A 1 70 ? -17.713 -1.059 13.735 1.00 98.38 70 GLY A C 1
ATOM 575 O O . GLY A 1 70 ? -18.715 -0.763 14.376 1.00 98.38 70 GLY A O 1
ATOM 576 N N . ARG A 1 71 ? -17.267 -2.323 13.679 1.00 98.69 71 ARG A N 1
ATOM 577 C CA . ARG A 1 71 ? -17.931 -3.426 14.403 1.00 98.69 71 ARG A CA 1
ATOM 578 C C . ARG A 1 71 ? -17.847 -3.265 15.924 1.00 98.69 71 ARG A C 1
ATOM 580 O O . ARG A 1 71 ? -18.811 -3.565 16.614 1.00 98.69 71 ARG A O 1
ATOM 587 N N . LYS A 1 72 ? -16.717 -2.783 16.450 1.00 98.50 72 LYS A N 1
ATOM 588 C CA . LYS A 1 72 ? -16.533 -2.575 17.896 1.00 98.50 72 LYS A CA 1
ATOM 589 C C . LYS A 1 72 ? -17.331 -1.414 18.461 1.00 98.50 72 LYS A C 1
ATOM 591 O O . LYS A 1 72 ? -17.784 -1.518 19.593 1.00 98.50 72 LYS A O 1
ATOM 596 N N . LEU A 1 73 ? -17.586 -0.386 17.660 1.00 98.56 73 LEU A N 1
ATOM 597 C CA . LEU A 1 73 ? -18.536 0.660 18.020 1.00 98.56 73 LEU A CA 1
ATOM 598 C C . LEU A 1 73 ? -19.946 0.084 18.206 1.00 98.56 73 LEU A C 1
ATOM 600 O O . LEU A 1 73 ? -20.589 0.367 19.207 1.00 98.56 73 LEU A O 1
ATOM 604 N N . VAL A 1 74 ? -20.387 -0.790 17.294 1.00 98.62 74 VAL A N 1
ATOM 605 C CA . VAL A 1 74 ? -21.695 -1.458 17.407 1.00 98.62 74 VAL A CA 1
ATOM 606 C C . VAL A 1 74 ? -21.769 -2.348 18.652 1.00 98.62 74 VAL A C 1
ATOM 608 O O . VAL A 1 74 ? -22.762 -2.291 19.376 1.00 98.62 74 VAL A O 1
ATOM 611 N N . ASP A 1 75 ? -20.722 -3.135 18.936 1.00 98.44 75 ASP A N 1
ATOM 612 C CA . ASP A 1 75 ? -20.648 -3.954 20.157 1.00 98.44 75 ASP A CA 1
ATOM 613 C C . ASP A 1 75 ? -20.763 -3.074 21.423 1.00 98.44 75 ASP A C 1
ATOM 615 O O . ASP A 1 75 ? -21.502 -3.407 22.352 1.00 98.44 75 ASP A O 1
ATOM 619 N N . TYR A 1 76 ? -20.061 -1.935 21.447 1.00 98.69 76 TYR A N 1
ATOM 620 C CA . TYR A 1 76 ? -20.089 -0.976 22.554 1.00 98.69 76 TYR A CA 1
ATOM 621 C C . TYR A 1 76 ? -21.463 -0.316 22.727 1.00 98.69 76 TYR A C 1
ATOM 623 O O . TYR A 1 76 ? -22.009 -0.337 23.831 1.00 98.69 76 TYR A O 1
ATOM 631 N N . ASP A 1 77 ? -22.066 0.192 21.649 1.00 98.69 77 ASP A N 1
ATOM 632 C CA . ASP A 1 77 ? -23.403 0.794 21.684 1.00 98.69 77 ASP A CA 1
ATOM 633 C C . ASP A 1 77 ? -24.464 -0.215 22.148 1.00 98.69 77 ASP A C 1
ATOM 635 O O . ASP A 1 77 ? -25.355 0.129 22.930 1.00 98.69 77 ASP A O 1
ATOM 639 N N . SER A 1 78 ? -24.345 -1.480 21.726 1.00 98.56 78 SER A N 1
ATOM 640 C CA . SER A 1 78 ? -25.220 -2.567 22.175 1.00 98.56 78 SER A CA 1
ATOM 641 C C . SER A 1 78 ? -25.078 -2.833 23.676 1.00 98.56 78 SER A C 1
ATOM 643 O O . SER A 1 78 ? -26.088 -2.966 24.371 1.00 98.56 78 SER A O 1
ATOM 645 N N . ALA A 1 79 ? -23.847 -2.903 24.196 1.00 98.44 79 ALA A N 1
ATOM 646 C CA . ALA A 1 79 ? -23.600 -3.094 25.626 1.00 98.44 79 ALA A CA 1
ATOM 647 C C . ALA A 1 79 ? -24.115 -1.904 26.452 1.00 98.44 79 ALA A C 1
ATOM 649 O O . ALA A 1 79 ? -24.730 -2.099 27.503 1.00 98.44 79 ALA A O 1
ATOM 650 N N . ARG A 1 80 ? -23.945 -0.675 25.944 1.00 98.50 80 ARG A N 1
ATOM 651 C CA . ARG A 1 80 ? -24.442 0.547 26.590 1.00 98.50 80 ARG A CA 1
ATOM 652 C C . ARG A 1 80 ? -25.962 0.531 26.690 1.00 98.50 80 ARG A C 1
ATOM 654 O O . ARG A 1 80 ? -26.500 0.695 27.782 1.00 98.50 80 ARG A O 1
ATOM 661 N N . HIS A 1 81 ? -26.649 0.251 25.583 1.00 98.38 81 HIS A N 1
ATOM 662 C CA . HIS A 1 81 ? -28.106 0.131 25.580 1.00 98.38 81 HIS A CA 1
ATOM 663 C C . HIS A 1 81 ? -28.600 -0.983 26.510 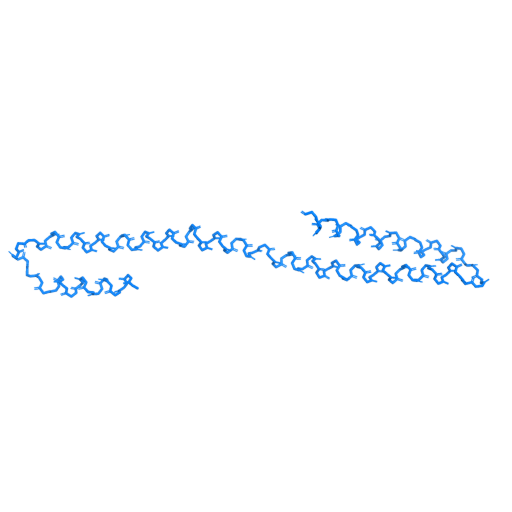1.00 98.38 81 HIS A C 1
ATOM 665 O O . HIS A 1 81 ? -29.599 -0.801 27.210 1.00 98.38 81 HIS A O 1
ATOM 671 N N . HIS A 1 82 ? -27.908 -2.126 26.551 1.00 97.94 82 HIS A N 1
ATOM 672 C CA . HIS A 1 82 ? -28.260 -3.211 27.461 1.00 97.94 82 HIS A CA 1
ATOM 673 C C . HIS A 1 82 ? -28.164 -2.767 28.927 1.00 97.94 82 HIS A C 1
ATOM 675 O O . HIS A 1 82 ? -29.132 -2.919 29.676 1.00 97.94 82 HIS A O 1
ATOM 681 N N . TYR A 1 83 ? -27.050 -2.146 29.315 1.00 98.00 83 TYR A N 1
ATOM 682 C CA . TYR A 1 83 ? -26.845 -1.619 30.661 1.00 98.00 83 TYR A CA 1
ATOM 683 C C . TYR A 1 83 ? -27.889 -0.553 31.045 1.00 98.00 83 TYR A C 1
ATOM 685 O O . TYR A 1 83 ? -28.525 -0.661 32.096 1.00 98.00 83 TYR A O 1
ATOM 693 N N . GLU A 1 84 ? -28.151 0.425 30.173 1.00 97.06 84 GLU A N 1
ATOM 694 C CA . GLU A 1 84 ? -29.168 1.470 30.387 1.00 97.06 84 GLU A CA 1
ATOM 695 C C . GLU A 1 84 ? -30.578 0.884 30.583 1.00 97.06 84 GLU A C 1
ATOM 697 O O . GLU A 1 84 ? -31.338 1.321 31.457 1.00 97.06 84 GLU A O 1
ATOM 702 N N . SER A 1 85 ? -30.927 -0.150 29.809 1.00 97.00 85 SER A N 1
ATOM 703 C CA . SER A 1 85 ? -32.217 -0.838 29.937 1.00 97.00 85 SER A CA 1
ATOM 704 C C . SER A 1 85 ? -32.374 -1.549 31.288 1.00 97.00 85 SER A C 1
ATOM 706 O O . SER A 1 85 ? -33.462 -1.548 31.866 1.00 97.00 85 SER A O 1
ATOM 708 N N . LEU A 1 86 ? -31.288 -2.109 31.834 1.00 96.25 86 LEU A N 1
ATOM 709 C CA . LEU A 1 86 ? -31.289 -2.752 33.150 1.00 96.25 86 LEU A CA 1
ATOM 710 C C . LEU A 1 86 ? -31.340 -1.724 34.286 1.00 96.25 86 LEU A C 1
ATOM 712 O O . LEU A 1 86 ? -32.023 -1.954 35.284 1.00 96.25 86 LEU A O 1
ATOM 716 N N . GLN A 1 87 ? -30.683 -0.573 34.126 1.00 93.38 87 GLN A N 1
ATOM 717 C CA . GLN A 1 87 ? -30.696 0.511 35.116 1.00 93.38 87 GLN A CA 1
ATOM 718 C C . GLN A 1 87 ? -32.079 1.154 35.289 1.00 93.38 87 GLN A C 1
ATOM 720 O O . GLN A 1 87 ? -32.443 1.563 36.395 1.00 93.38 87 GLN A O 1
ATOM 725 N N . THR A 1 88 ? -32.859 1.221 34.208 1.00 94.38 88 THR A N 1
ATOM 726 C CA . THR A 1 88 ? -34.213 1.803 34.184 1.00 94.38 88 THR A CA 1
ATOM 727 C C . THR A 1 88 ? -35.324 0.789 34.484 1.00 94.38 88 THR A C 1
ATOM 729 O O . THR A 1 88 ? -36.500 1.156 34.574 1.00 94.38 88 THR A O 1
ATOM 732 N N . ALA A 1 89 ? -34.983 -0.489 34.681 1.00 94.25 89 ALA A N 1
ATOM 733 C CA . ALA A 1 89 ? -35.951 -1.535 34.977 1.00 94.25 89 ALA A CA 1
ATOM 734 C C . ALA A 1 89 ? -36.616 -1.334 36.352 1.00 94.25 89 ALA A C 1
ATOM 736 O O . ALA A 1 89 ? -35.965 -1.037 37.353 1.00 94.25 89 ALA A O 1
ATOM 737 N N . LYS A 1 90 ? -37.934 -1.580 36.429 1.00 92.94 90 LYS A N 1
ATOM 738 C CA . LYS A 1 90 ? -38.717 -1.444 37.678 1.00 92.94 90 LYS A CA 1
ATOM 739 C C . LYS A 1 90 ? -38.213 -2.339 38.815 1.00 92.94 90 LYS A C 1
ATOM 741 O O . LYS A 1 90 ? -38.369 -1.991 39.980 1.00 92.94 90 LYS A O 1
ATOM 746 N N . LYS A 1 91 ? -37.655 -3.505 38.479 1.00 93.38 91 LYS A N 1
ATOM 747 C CA . LYS A 1 91 ? -37.023 -4.426 39.425 1.00 93.38 91 LYS A CA 1
ATOM 748 C C . LYS A 1 91 ? -35.537 -4.481 39.105 1.00 93.38 91 LYS A C 1
ATOM 750 O O . LYS A 1 91 ? -35.168 -5.009 38.058 1.00 93.38 91 LYS A O 1
ATOM 755 N N . LYS A 1 92 ? -34.714 -3.961 40.013 1.00 92.69 92 LYS A N 1
ATOM 756 C CA . LYS A 1 92 ? -33.260 -4.026 39.888 1.00 92.69 92 LYS A CA 1
ATOM 757 C C . LYS A 1 92 ? -32.757 -5.417 40.256 1.00 92.69 92 LYS A C 1
ATOM 759 O O . LYS A 1 92 ? -33.155 -5.987 41.270 1.00 92.69 92 LYS A O 1
ATOM 764 N N . ASP A 1 93 ? -31.919 -5.962 39.388 1.00 94.88 93 ASP A N 1
ATOM 765 C CA . ASP A 1 93 ? -31.204 -7.218 39.581 1.00 94.88 93 ASP A CA 1
ATOM 766 C C . ASP A 1 93 ? -29.717 -6.869 39.602 1.00 94.88 93 ASP A C 1
ATOM 768 O O . ASP A 1 93 ? -29.087 -6.734 38.554 1.00 94.88 93 ASP A O 1
ATOM 772 N N . GLU A 1 94 ? -29.188 -6.638 40.804 1.00 95.12 94 GLU A N 1
ATOM 773 C CA . GLU A 1 94 ? -27.828 -6.119 41.006 1.00 95.12 94 GLU A CA 1
ATOM 774 C C . GLU A 1 94 ? -26.760 -7.027 40.381 1.00 95.12 94 GLU A C 1
ATOM 776 O O . GLU A 1 94 ? -25.780 -6.542 39.825 1.00 95.12 94 GLU A O 1
ATOM 781 N N . ALA A 1 95 ? -26.975 -8.347 40.380 1.00 95.75 95 ALA A N 1
ATOM 782 C CA . ALA A 1 95 ? -26.048 -9.289 39.757 1.00 95.75 95 ALA A CA 1
ATOM 783 C C . ALA A 1 95 ? -26.027 -9.147 38.225 1.00 95.75 95 ALA A C 1
ATOM 785 O O . ALA A 1 95 ? -24.961 -9.198 37.609 1.00 95.75 95 ALA A O 1
ATOM 786 N N . LYS A 1 96 ? -27.191 -8.942 37.593 1.00 95.62 96 LYS A N 1
ATOM 787 C CA . LYS A 1 96 ? -27.265 -8.684 36.144 1.00 95.62 96 LYS A CA 1
ATOM 788 C C . LYS A 1 96 ? -26.709 -7.319 35.770 1.00 95.62 96 LYS A C 1
ATOM 790 O O . LYS A 1 96 ? -26.040 -7.213 34.748 1.00 95.62 96 LYS A O 1
ATOM 795 N N . ILE A 1 97 ? -26.982 -6.302 36.584 1.00 96.75 97 ILE A N 1
ATOM 796 C CA . ILE A 1 97 ? -26.468 -4.947 36.373 1.00 96.75 97 ILE A CA 1
ATOM 797 C C . ILE A 1 97 ? -24.937 -4.953 36.436 1.00 96.75 97 ILE A C 1
ATOM 799 O O . ILE A 1 97 ? -24.309 -4.475 35.496 1.00 96.75 97 ILE A O 1
ATOM 803 N N . ALA A 1 98 ? -24.345 -5.570 37.464 1.00 97.44 98 ALA A N 1
ATOM 804 C CA . ALA A 1 98 ? -22.891 -5.667 37.605 1.00 97.44 98 ALA A CA 1
ATOM 805 C C . ALA A 1 98 ? -22.233 -6.385 36.414 1.00 97.44 98 ALA A C 1
ATOM 807 O O . ALA A 1 98 ? -21.204 -5.946 35.904 1.00 97.44 98 ALA A O 1
ATOM 808 N N . LYS A 1 99 ? -22.854 -7.462 35.914 1.00 97.75 99 LYS A N 1
ATOM 809 C CA . LYS A 1 99 ? -22.357 -8.167 34.726 1.00 97.75 99 LYS A CA 1
ATOM 810 C C . LYS A 1 99 ? -22.437 -7.306 33.458 1.00 97.75 99 LYS A C 1
ATOM 812 O O . LYS A 1 99 ? -21.492 -7.285 32.676 1.00 97.75 99 LYS A O 1
ATOM 817 N N . ALA A 1 100 ? -23.548 -6.599 33.250 1.00 97.38 100 ALA A N 1
ATOM 818 C CA . ALA A 1 100 ? -23.705 -5.709 32.100 1.00 97.38 100 ALA A CA 1
ATOM 819 C C . ALA A 1 100 ? -22.737 -4.514 32.153 1.00 97.38 100 ALA A C 1
ATOM 821 O O . ALA A 1 100 ? -22.267 -4.066 31.112 1.00 97.38 100 ALA A O 1
ATOM 822 N N . GLU A 1 101 ? -22.406 -4.023 33.350 1.00 97.88 101 GLU A N 1
ATOM 823 C CA . GLU A 1 101 ? -21.385 -2.992 33.555 1.00 97.88 101 GLU A CA 1
ATOM 824 C C . GLU A 1 101 ? -19.981 -3.494 33.180 1.00 97.88 101 GLU A C 1
ATOM 826 O O . GLU A 1 101 ? -19.257 -2.811 32.458 1.00 97.88 101 GLU A O 1
ATOM 831 N N . GLU A 1 102 ? -19.611 -4.714 33.585 1.00 98.12 102 GLU A N 1
ATOM 832 C CA . GLU A 1 102 ? -18.340 -5.333 33.183 1.00 98.12 102 GLU A CA 1
ATOM 833 C C . GLU A 1 102 ? -18.246 -5.495 31.654 1.00 98.12 102 GLU A C 1
ATOM 835 O O . GLU A 1 102 ? -17.228 -5.158 31.041 1.00 98.12 102 GLU A O 1
ATOM 840 N N . GLU A 1 103 ? -19.320 -5.976 31.020 1.00 98.00 103 GLU A N 1
ATOM 841 C CA . GLU A 1 103 ? -19.401 -6.121 29.563 1.00 98.00 103 GLU A CA 1
ATOM 842 C C . GLU A 1 103 ? -19.305 -4.766 28.846 1.00 98.00 103 GLU A C 1
ATOM 844 O O . GLU A 1 103 ? -18.589 -4.658 27.846 1.00 98.00 103 GLU A O 1
ATOM 849 N N . LEU A 1 104 ? -19.953 -3.726 29.383 1.00 98.44 104 LEU A N 1
ATOM 850 C CA . LEU A 1 104 ? -19.871 -2.356 28.879 1.00 98.44 104 LEU A CA 1
ATOM 851 C C . LEU A 1 104 ? -18.438 -1.819 28.935 1.00 98.44 104 LEU A C 1
ATOM 853 O O . LEU A 1 104 ? -17.918 -1.376 27.911 1.00 98.44 104 LEU A O 1
ATOM 857 N N . ILE A 1 105 ? -17.780 -1.909 30.094 1.00 98.44 105 ILE A N 1
ATOM 858 C CA . ILE A 1 105 ? -16.398 -1.441 30.281 1.00 98.44 105 ILE A CA 1
ATOM 859 C C . ILE A 1 105 ? -15.451 -2.182 29.329 1.00 98.44 105 ILE A C 1
ATOM 861 O O . ILE A 1 105 ? -14.577 -1.576 28.703 1.00 98.44 105 ILE A O 1
ATOM 865 N N . LYS A 1 106 ? -15.638 -3.496 29.166 1.00 98.38 106 LYS A N 1
ATOM 866 C CA . LYS A 1 106 ? -14.835 -4.307 28.248 1.00 98.38 106 LYS A CA 1
ATOM 867 C C . LYS A 1 106 ? -15.036 -3.895 26.789 1.00 98.38 106 LYS A C 1
ATOM 869 O O . LYS A 1 106 ? -14.051 -3.768 26.061 1.00 98.38 106 LYS A O 1
ATOM 874 N N . ALA A 1 107 ? -16.280 -3.697 26.354 1.00 98.31 107 ALA A N 1
ATOM 875 C CA . ALA A 1 107 ? -16.582 -3.275 24.989 1.00 98.31 107 ALA A CA 1
ATOM 876 C C . ALA A 1 107 ? -16.047 -1.864 24.704 1.00 98.31 107 ALA A C 1
ATOM 878 O O . ALA A 1 107 ? -15.434 -1.650 23.657 1.00 98.31 107 ALA A O 1
ATOM 879 N N . GLN A 1 108 ? -16.192 -0.945 25.665 1.00 98.38 108 GLN A N 1
ATOM 880 C CA . GLN A 1 108 ? -15.654 0.411 25.591 1.00 98.38 108 GLN A CA 1
ATOM 881 C C . GLN A 1 108 ? -14.137 0.399 25.419 1.00 98.38 108 GLN A C 1
ATOM 883 O O . GLN A 1 108 ? -13.625 1.012 24.489 1.00 98.38 108 GLN A O 1
ATOM 888 N N . LYS A 1 109 ? -13.417 -0.342 26.272 1.00 98.25 109 LYS A N 1
ATOM 889 C CA . LYS A 1 109 ? -11.954 -0.435 26.207 1.00 98.25 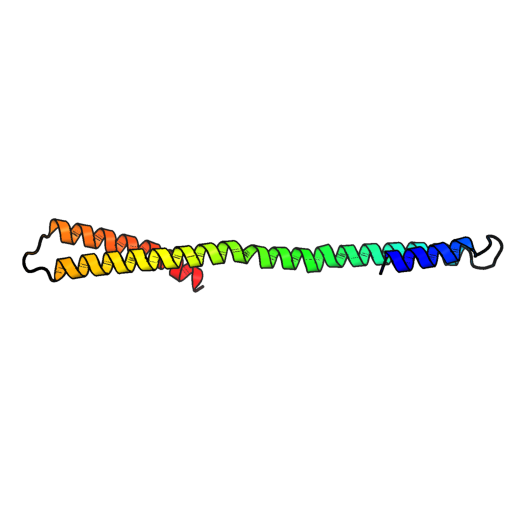109 LYS A CA 1
ATOM 890 C C . LYS A 1 109 ? -11.479 -0.923 24.835 1.00 98.25 109 LYS A C 1
ATOM 892 O O . LYS A 1 109 ? -10.624 -0.297 24.225 1.00 98.25 109 LYS A O 1
ATOM 897 N N . VAL A 1 110 ? -12.071 -2.008 24.329 1.00 97.94 110 VAL A N 1
ATOM 898 C CA . VAL A 1 110 ? -11.702 -2.592 23.027 1.00 97.94 110 VAL A CA 1
ATOM 899 C C . VAL A 1 110 ? -11.998 -1.638 21.865 1.00 97.94 110 VAL A C 1
ATOM 901 O O . VAL A 1 110 ? -11.244 -1.606 20.892 1.00 97.94 110 VAL A O 1
ATOM 904 N N . PHE A 1 111 ? -13.105 -0.896 21.927 1.00 98.44 111 PHE A N 1
ATOM 905 C CA . PHE A 1 111 ? -13.423 0.112 20.920 1.00 98.44 111 PHE A CA 1
ATOM 906 C C . PHE A 1 111 ? -12.442 1.289 20.974 1.00 98.44 111 PHE A C 1
ATOM 908 O O . PHE A 1 111 ? -11.897 1.650 19.932 1.00 98.44 111 PHE A O 1
ATOM 915 N N . GLU A 1 112 ? -12.196 1.851 22.160 1.00 97.88 112 GLU A N 1
ATOM 916 C CA . GLU A 1 112 ? -11.369 3.050 22.314 1.00 97.88 112 GLU A CA 1
ATOM 917 C C . GLU A 1 112 ? -9.900 2.808 21.976 1.00 97.88 112 GLU A C 1
ATOM 919 O O . GLU A 1 112 ? -9.299 3.649 21.317 1.00 97.88 112 GLU A O 1
ATOM 924 N N . GLU A 1 113 ? -9.345 1.639 22.310 1.00 96.81 113 GLU A N 1
ATOM 925 C CA . GLU A 1 113 ? -7.996 1.251 21.866 1.00 96.81 113 GLU A CA 1
ATOM 926 C C . GLU A 1 113 ? -7.868 1.355 20.335 1.00 96.81 113 GLU A C 1
ATOM 928 O O . GLU A 1 113 ? -6.961 1.998 19.820 1.00 96.81 113 GLU A O 1
ATOM 933 N N . MET A 1 114 ? -8.828 0.811 19.576 1.00 96.44 114 MET A N 1
ATOM 934 C CA . MET A 1 114 ? -8.804 0.920 18.109 1.00 96.44 114 MET A CA 1
ATOM 935 C C . MET A 1 114 ? -9.146 2.322 17.600 1.00 96.44 114 MET A C 1
ATOM 937 O O . MET A 1 114 ? -8.783 2.661 16.476 1.00 96.44 114 MET A O 1
ATOM 941 N N . ASN A 1 115 ? -9.928 3.089 18.356 1.00 97.50 115 ASN A N 1
ATOM 942 C CA . ASN A 1 115 ? -10.357 4.426 17.977 1.00 97.50 115 ASN A CA 1
ATOM 943 C C . ASN A 1 115 ? -9.202 5.425 18.060 1.00 97.50 115 ASN A C 1
ATOM 945 O O . ASN A 1 115 ? -8.981 6.144 17.091 1.00 97.50 115 ASN A O 1
ATOM 949 N N . VAL A 1 116 ? -8.470 5.423 19.175 1.00 97.25 116 VAL A N 1
ATOM 950 C CA . VAL A 1 116 ? -7.321 6.304 19.409 1.00 97.25 116 VAL A CA 1
ATOM 951 C C . VAL A 1 116 ? -6.223 6.020 18.389 1.00 97.25 116 VAL A C 1
ATOM 953 O O . VAL A 1 116 ? -5.830 6.930 17.666 1.00 97.25 116 VAL A O 1
ATOM 956 N N . ASP A 1 117 ? -5.841 4.752 18.208 1.00 94.50 117 ASP A N 1
ATOM 957 C CA . ASP A 1 117 ? -4.785 4.382 17.256 1.00 94.50 117 ASP A CA 1
ATOM 958 C C . ASP A 1 117 ? -5.115 4.700 15.777 1.00 94.50 117 ASP A C 1
ATOM 960 O O . ASP A 1 117 ? -4.259 4.538 14.910 1.00 94.50 117 ASP A O 1
ATOM 964 N N . LEU A 1 118 ? -6.380 4.992 15.446 1.00 95.00 118 LEU A N 1
ATOM 965 C CA . LEU A 1 118 ? -6.818 5.379 14.095 1.00 95.00 118 LEU A CA 1
ATOM 966 C C . LEU A 1 118 ? -7.071 6.891 13.961 1.00 95.00 118 LEU A C 1
ATOM 968 O O . LEU A 1 118 ? -7.386 7.348 12.862 1.00 95.00 118 LEU A O 1
ATOM 972 N N . GLN A 1 119 ? -7.018 7.638 15.065 1.00 92.69 119 GLN A N 1
ATOM 973 C CA . GLN A 1 119 ? -7.129 9.098 15.097 1.00 92.69 119 GLN A CA 1
ATOM 974 C C . GLN A 1 119 ? -5.760 9.785 15.140 1.00 92.69 119 GLN A C 1
ATOM 976 O O . GLN A 1 119 ? -5.665 10.933 14.702 1.00 92.69 119 GLN A O 1
ATOM 981 N N . GLU A 1 120 ? -4.746 9.096 15.667 1.00 72.50 120 GLU A N 1
ATOM 982 C CA . GLU A 1 120 ? -3.325 9.458 15.568 1.00 72.50 120 GLU A CA 1
ATOM 983 C C . GLU A 1 120 ? -2.751 9.148 14.176 1.00 72.50 120 GLU A C 1
ATOM 985 O O . GLU A 1 120 ? -1.967 9.990 13.678 1.00 72.50 120 GLU A O 1
#